Protein AF-A0AAN6E7S7-F1 (afdb_monomer)

Sequence (101 aa):
MSKRTVQQFTGHAFLKQRLVMALLSQQTVRIDGIRAQDENPGLRDYEVSLLRLLEQATNGTRIVISPTGTSVVLRPGMITGGRIDMDCPVSRSIGYYLEAL

Solvent-accessible surface area (backbone atoms only — not comparable to full-atom values): 5925 Å² total; per-residue (Å²): 135,82,81,86,66,72,45,77,46,70,42,59,74,64,48,68,60,54,53,45,50,22,45,76,67,64,37,36,35,34,36,34,53,16,41,68,84,46,98,75,47,20,64,50,74,55,53,53,48,46,51,52,48,55,42,65,38,22,50,77,40,46,78,48,67,43,98,66,35,26,31,41,36,41,38,48,35,47,82,68,56,78,90,82,89,78,84,78,58,88,89,49,63,72,63,70,56,59,77,67,110

Nearest PDB structures (foldseek):
  3pqv-assembly1_A  TM=9.849E-01  e=3.992E-12  Kluyveromyces lactis
  7mqa-assembly1_SH  TM=9.821E-01  e=2.247E-11  Homo sapiens
  5tzs-assembly1_h  TM=9.654E-01  e=5.105E-10  Saccharomyces cerevisiae S288C
  6rxt-assembly1_CH  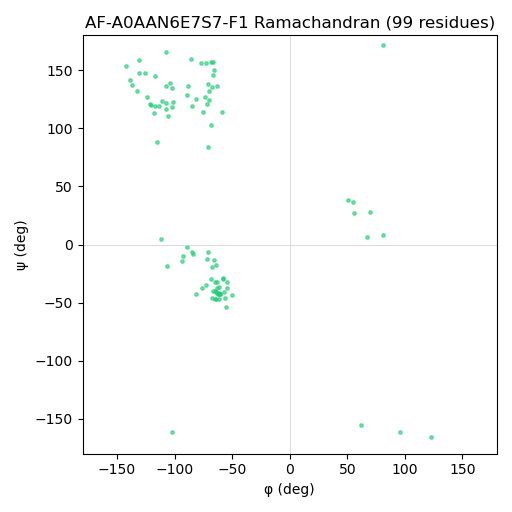TM=9.004E-01  e=6.378E-09  Thermochaetoides thermophila
  4o89-assembly2_B  TM=8.510E-01  e=9.758E-05  Pyrococcus horikoshii OT3

Structure (mmCIF, N/CA/C/O backbone):
data_AF-A0AAN6E7S7-F1
#
_entry.id   AF-A0AAN6E7S7-F1
#
loop_
_atom_site.group_PDB
_atom_site.id
_atom_site.type_symbol
_atom_site.label_atom_id
_atom_site.label_alt_id
_atom_site.label_comp_id
_atom_site.label_asym_id
_atom_site.label_entity_id
_atom_site.label_seq_id
_atom_site.pdbx_PDB_ins_code
_atom_site.Cartn_x
_atom_site.Cartn_y
_atom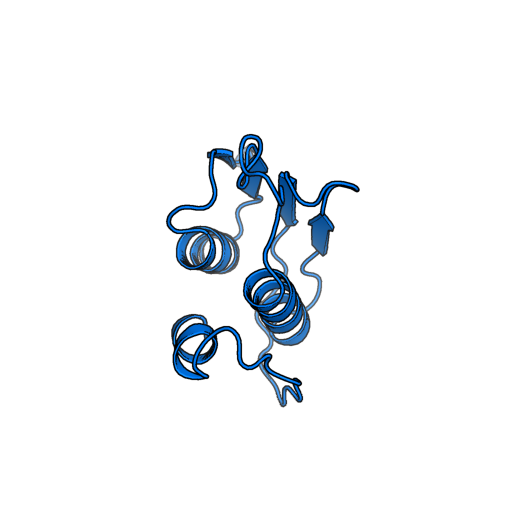_site.Cartn_z
_atom_site.occupancy
_atom_site.B_iso_or_equiv
_atom_site.auth_seq_id
_atom_site.auth_comp_id
_atom_site.auth_asym_id
_atom_site.auth_atom_id
_atom_site.pdbx_PDB_model_num
ATOM 1 N N . MET A 1 1 ? -6.964 10.757 25.117 1.00 43.78 1 MET A N 1
ATOM 2 C CA . MET A 1 1 ? -6.962 10.796 23.636 1.00 43.78 1 MET A CA 1
ATOM 3 C C . MET A 1 1 ? -5.535 10.574 23.148 1.00 43.78 1 MET A C 1
ATOM 5 O O . MET A 1 1 ? -4.704 11.451 23.336 1.00 43.78 1 MET A O 1
ATOM 9 N N . SER A 1 2 ? -5.218 9.386 22.624 1.00 51.53 2 SER A N 1
ATOM 10 C CA . SER A 1 2 ? -3.866 9.065 22.137 1.00 51.53 2 SER A CA 1
ATOM 11 C C . SER A 1 2 ? -3.572 9.855 20.855 1.00 51.53 2 SER A C 1
ATOM 13 O O . SER A 1 2 ? -4.364 9.797 19.912 1.00 51.53 2 SER A O 1
ATOM 15 N N . LYS A 1 3 ? -2.478 10.629 20.818 1.00 54.00 3 LYS A N 1
ATOM 16 C CA . LYS A 1 3 ? -2.020 11.324 19.602 1.00 54.00 3 LYS A CA 1
ATOM 17 C C . LYS A 1 3 ? -1.761 10.266 18.524 1.00 54.00 3 LYS A C 1
ATOM 19 O O . LYS A 1 3 ? -0.857 9.450 18.677 1.00 54.00 3 LYS A O 1
ATOM 24 N N . ARG A 1 4 ? -2.547 10.265 17.441 1.00 65.31 4 ARG A N 1
ATOM 25 C CA . ARG A 1 4 ? -2.305 9.402 16.272 1.00 65.31 4 ARG A CA 1
ATOM 26 C C . ARG A 1 4 ? -1.074 9.910 15.521 1.00 65.31 4 ARG A C 1
ATOM 28 O O . ARG A 1 4 ? -1.184 10.702 14.590 1.00 65.31 4 ARG A O 1
ATOM 35 N N . THR A 1 5 ? 0.100 9.491 15.973 1.00 84.06 5 THR A N 1
ATOM 36 C CA . THR A 1 5 ? 1.369 9.724 15.282 1.00 84.06 5 THR A CA 1
ATOM 37 C C . THR A 1 5 ? 1.402 8.881 14.010 1.00 84.06 5 THR A C 1
ATOM 39 O O . THR A 1 5 ? 1.079 7.695 14.044 1.00 84.06 5 THR A O 1
ATOM 42 N N . VAL A 1 6 ? 1.771 9.490 12.881 1.00 92.50 6 VAL A N 1
ATOM 43 C CA . VAL A 1 6 ? 1.999 8.759 11.627 1.00 92.50 6 VAL A CA 1
ATOM 44 C C . VAL A 1 6 ? 3.287 7.959 11.768 1.00 92.50 6 VAL A C 1
ATOM 46 O O . VAL A 1 6 ? 4.345 8.542 12.007 1.00 92.50 6 VAL A O 1
ATOM 49 N N . GLN A 1 7 ? 3.208 6.640 11.615 1.00 95.19 7 GLN A N 1
ATOM 50 C CA . GLN A 1 7 ? 4.378 5.775 11.694 1.00 95.19 7 GLN A CA 1
ATOM 51 C C . GLN A 1 7 ? 5.121 5.786 10.356 1.00 95.19 7 GLN A C 1
ATOM 53 O O . GLN A 1 7 ? 4.531 5.537 9.305 1.00 95.19 7 GLN A O 1
ATOM 58 N N . GLN A 1 8 ? 6.410 6.113 10.392 1.00 96.44 8 GLN A N 1
ATOM 59 C CA . GLN A 1 8 ? 7.241 6.237 9.199 1.00 96.44 8 GLN A CA 1
ATOM 60 C C . GLN A 1 8 ? 8.131 5.008 9.039 1.00 96.44 8 GLN A C 1
ATOM 62 O O . GLN A 1 8 ? 8.759 4.550 9.992 1.00 96.44 8 GLN A O 1
ATOM 67 N N . PHE A 1 9 ? 8.196 4.499 7.818 1.00 97.38 9 PHE A N 1
ATOM 68 C CA . PHE A 1 9 ? 9.061 3.409 7.406 1.00 97.38 9 PHE A CA 1
ATOM 69 C C . PHE A 1 9 ? 9.808 3.796 6.136 1.00 97.38 9 PHE A C 1
ATOM 71 O O . PHE A 1 9 ? 9.353 4.635 5.359 1.00 97.38 9 PHE A O 1
ATOM 78 N N . THR A 1 10 ? 10.920 3.111 5.890 1.00 97.19 10 THR A N 1
ATOM 79 C CA . THR A 1 10 ? 11.728 3.317 4.688 1.00 97.19 10 THR A CA 1
ATOM 80 C C . THR A 1 10 ? 11.935 1.998 3.954 1.00 97.19 10 THR A C 1
ATOM 82 O O . THR A 1 10 ? 12.010 0.923 4.567 1.00 97.19 10 THR A O 1
ATOM 85 N N . GLY A 1 11 ? 12.023 2.081 2.631 1.00 96.12 11 GLY A N 1
ATOM 86 C CA . GLY A 1 11 ? 12.316 0.967 1.744 1.00 96.12 11 GLY A CA 1
ATOM 87 C C . GLY A 1 11 ? 11.111 0.080 1.437 1.00 96.12 11 GLY A C 1
ATOM 88 O O . GLY A 1 11 ? 10.037 0.192 2.025 1.00 96.12 11 GLY A O 1
ATOM 89 N N . HIS A 1 12 ? 11.325 -0.837 0.498 1.00 95.31 12 HIS A N 1
ATOM 90 C CA . HIS A 1 12 ? 10.300 -1.744 -0.022 1.00 95.31 12 HIS A CA 1
ATOM 91 C C . HIS A 1 12 ? 10.251 -3.099 0.710 1.00 95.31 12 HIS A C 1
ATOM 93 O O . HIS A 1 12 ? 9.336 -3.895 0.498 1.00 95.31 12 HIS A O 1
ATOM 99 N N . ALA A 1 13 ? 11.230 -3.388 1.572 1.00 95.38 13 ALA A N 1
ATOM 100 C CA . ALA A 1 13 ? 11.257 -4.624 2.344 1.00 95.38 13 ALA A CA 1
ATOM 101 C C . ALA A 1 13 ? 10.057 -4.696 3.302 1.00 95.38 13 ALA A C 1
ATOM 103 O O . ALA A 1 13 ? 9.723 -3.717 3.974 1.00 95.38 13 ALA A O 1
ATOM 104 N N . PHE A 1 14 ? 9.427 -5.871 3.371 1.00 95.44 14 PHE A N 1
ATOM 105 C CA . PHE A 1 14 ? 8.253 -6.140 4.210 1.00 95.44 14 PHE A CA 1
ATOM 106 C C . PHE A 1 14 ? 7.060 -5.196 3.967 1.00 95.44 14 PHE A C 1
ATOM 108 O O . PHE A 1 14 ? 6.254 -4.967 4.869 1.00 95.44 14 PHE A O 1
ATOM 115 N N . LEU A 1 15 ? 6.934 -4.635 2.755 1.00 96.19 15 LEU A N 1
ATOM 116 C CA . LEU A 1 15 ? 5.863 -3.694 2.407 1.00 96.19 15 LEU A CA 1
ATOM 117 C C . LEU A 1 15 ? 4.473 -4.292 2.666 1.00 96.19 15 LEU A C 1
ATOM 119 O O . LEU A 1 15 ? 3.660 -3.663 3.335 1.00 96.19 15 LEU A O 1
ATOM 123 N N . LYS A 1 16 ? 4.240 -5.541 2.245 1.00 95.75 16 LYS A N 1
ATOM 124 C CA . LYS A 1 16 ? 2.993 -6.276 2.506 1.00 95.75 16 LYS A CA 1
ATOM 125 C C . LYS A 1 16 ? 2.663 -6.338 4.000 1.00 95.75 16 LYS A C 1
ATOM 127 O O . LYS A 1 16 ? 1.594 -5.902 4.412 1.00 95.75 16 LYS A O 1
ATOM 132 N N . GLN A 1 17 ? 3.599 -6.817 4.818 1.00 96.69 17 GLN A N 1
ATOM 133 C CA . GLN A 1 17 ? 3.407 -6.974 6.260 1.00 96.69 17 GLN A CA 1
ATOM 134 C C . GLN A 1 17 ? 3.138 -5.629 6.941 1.00 96.69 17 GLN A C 1
ATOM 136 O O . GLN A 1 17 ? 2.242 -5.535 7.774 1.00 96.69 17 GLN A O 1
ATOM 141 N N . ARG A 1 18 ? 3.868 -4.570 6.563 1.00 96.88 18 ARG A N 1
ATOM 142 C CA . ARG A 1 18 ? 3.665 -3.218 7.109 1.00 96.88 18 ARG A CA 1
ATOM 143 C C . ARG A 1 18 ? 2.258 -2.696 6.821 1.00 96.88 18 ARG A C 1
ATOM 145 O O . ARG A 1 18 ? 1.635 -2.135 7.716 1.00 96.88 18 ARG A O 1
ATOM 152 N N . LEU A 1 19 ? 1.750 -2.898 5.604 1.00 96.81 19 LEU A N 1
ATOM 153 C CA . LEU A 1 19 ? 0.404 -2.466 5.216 1.00 96.81 19 LEU A CA 1
ATOM 154 C C . LEU A 1 19 ? -0.682 -3.253 5.955 1.00 96.81 19 LEU A C 1
ATOM 156 O O . LEU A 1 19 ? -1.601 -2.650 6.504 1.00 96.81 19 LEU A O 1
ATOM 160 N N . VAL A 1 20 ? -0.549 -4.580 6.032 1.00 96.50 20 VAL A N 1
ATOM 161 C CA . VAL A 1 2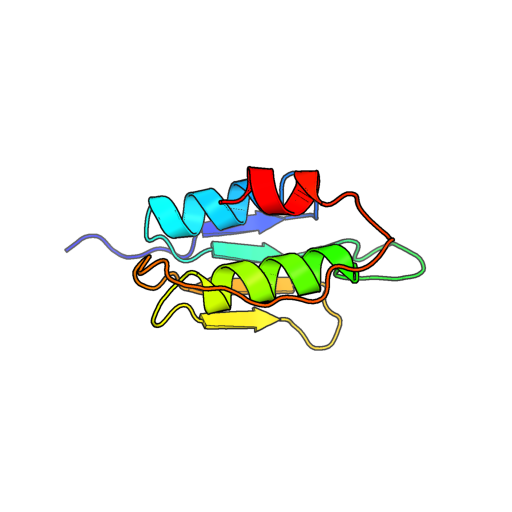0 ? -1.498 -5.432 6.767 1.00 96.50 20 VAL A CA 1
ATOM 162 C C . VAL A 1 20 ? -1.514 -5.060 8.251 1.00 96.50 20 VAL A C 1
ATOM 164 O O . VAL A 1 20 ? -2.576 -4.818 8.821 1.00 96.50 20 VAL A O 1
ATOM 167 N N . MET A 1 21 ? -0.344 -4.908 8.880 1.00 95.62 21 MET A N 1
ATOM 168 C CA . MET A 1 21 ? -0.272 -4.489 10.283 1.00 95.62 21 MET A CA 1
ATOM 169 C C . MET A 1 21 ? -0.833 -3.081 10.510 1.00 95.62 21 MET A C 1
ATOM 171 O O . MET A 1 21 ? -1.421 -2.833 11.560 1.00 95.62 21 MET A O 1
ATOM 175 N N . ALA A 1 22 ? -0.707 -2.163 9.548 1.00 95.88 22 ALA A N 1
ATOM 176 C CA . ALA A 1 22 ? -1.318 -0.836 9.631 1.00 95.88 22 ALA A CA 1
ATOM 177 C C . ALA A 1 22 ? -2.854 -0.908 9.665 1.00 95.88 22 ALA A C 1
ATOM 179 O O . ALA A 1 22 ? -3.484 -0.221 10.472 1.00 95.88 22 ALA A O 1
ATOM 180 N N . LEU A 1 23 ? -3.450 -1.779 8.842 1.00 95.56 23 LEU A N 1
ATOM 181 C CA . LEU A 1 23 ? -4.893 -2.041 8.844 1.00 95.56 23 LEU A CA 1
ATOM 182 C C . LEU A 1 23 ? -5.355 -2.673 10.162 1.00 95.56 23 LEU A C 1
ATOM 184 O O . LEU A 1 23 ? -6.319 -2.196 10.761 1.00 95.56 23 LEU A O 1
ATOM 188 N N . LEU A 1 24 ? -4.641 -3.691 10.650 1.00 95.19 24 LEU A N 1
ATOM 189 C CA . LEU A 1 24 ? -4.984 -4.387 11.896 1.00 95.19 24 LEU A CA 1
ATOM 190 C C . LEU A 1 24 ? -4.831 -3.491 13.133 1.00 95.19 24 LEU A C 1
ATOM 192 O O . LEU A 1 24 ? -5.667 -3.518 14.031 1.00 95.19 24 LEU A O 1
ATOM 196 N N . SER A 1 25 ? -3.776 -2.675 13.180 1.00 95.19 25 SER A N 1
ATOM 197 C CA . SER A 1 25 ? -3.496 -1.775 14.309 1.00 95.19 25 SER A CA 1
ATOM 198 C C . SER A 1 25 ? -4.238 -0.438 14.236 1.00 95.19 25 SER A C 1
ATOM 200 O O . SER A 1 25 ? -4.188 0.337 15.193 1.00 95.19 25 SER A O 1
ATOM 202 N N . GLN A 1 26 ? -4.918 -0.149 13.120 1.00 94.75 26 GLN A N 1
ATOM 203 C CA .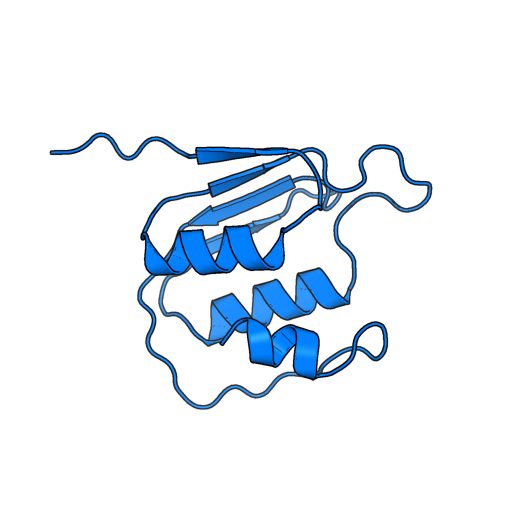 GLN A 1 26 ? -5.587 1.130 12.864 1.00 94.75 26 GLN A CA 1
ATOM 204 C C . GLN A 1 26 ? -4.645 2.343 13.002 1.00 94.75 26 GLN A C 1
ATOM 206 O O . GLN A 1 26 ? -5.038 3.423 13.460 1.00 94.75 26 GLN A O 1
ATOM 211 N N . GLN A 1 27 ? -3.385 2.178 12.585 1.00 95.38 27 GLN A N 1
ATOM 212 C CA . GLN A 1 27 ? -2.370 3.231 12.584 1.00 95.38 27 GLN A CA 1
ATOM 213 C C . GLN A 1 27 ? -2.070 3.714 11.165 1.00 95.38 27 GLN A C 1
ATOM 215 O O . GLN A 1 27 ? -1.931 2.932 10.230 1.00 95.38 27 GLN A O 1
ATOM 220 N N . THR A 1 28 ? -1.964 5.034 10.994 1.00 96.69 28 THR A N 1
ATOM 221 C CA . THR A 1 28 ? -1.551 5.609 9.707 1.00 96.69 28 THR A CA 1
ATOM 222 C C . THR A 1 28 ? -0.064 5.378 9.505 1.00 96.69 28 THR A C 1
ATOM 224 O O . THR A 1 28 ? 0.736 5.777 10.354 1.00 96.69 28 THR A O 1
ATOM 227 N N . VAL A 1 29 ? 0.298 4.799 8.363 1.00 97.44 29 VAL A N 1
ATOM 228 C CA . VAL A 1 29 ? 1.691 4.523 8.004 1.00 97.44 29 VAL A CA 1
ATOM 229 C C . VAL A 1 29 ? 2.102 5.301 6.764 1.00 97.44 29 VAL A C 1
ATOM 231 O O . VAL A 1 29 ? 1.310 5.510 5.844 1.00 97.44 29 VAL A O 1
ATOM 234 N N . ARG A 1 30 ? 3.362 5.722 6.737 1.00 97.62 30 ARG A N 1
ATOM 235 C CA . ARG A 1 30 ? 4.032 6.308 5.580 1.00 97.62 30 ARG A CA 1
ATOM 236 C C . ARG A 1 30 ? 5.282 5.493 5.286 1.00 97.62 30 ARG A C 1
ATOM 238 O O . ARG A 1 30 ? 6.088 5.281 6.183 1.00 97.62 30 ARG A O 1
ATOM 245 N N . ILE A 1 31 ? 5.430 5.036 4.052 1.00 98.06 31 ILE A N 1
ATOM 246 C CA . ILE A 1 31 ? 6.581 4.265 3.589 1.00 98.06 31 ILE A CA 1
ATOM 247 C C . ILE A 1 31 ? 7.260 5.078 2.495 1.00 98.06 31 ILE A C 1
ATOM 249 O O . ILE A 1 31 ? 6.667 5.274 1.441 1.00 98.06 31 ILE A O 1
ATOM 253 N N . ASP A 1 32 ? 8.476 5.555 2.743 1.00 98.00 32 ASP A N 1
ATOM 254 C CA . ASP A 1 32 ? 9.272 6.329 1.786 1.00 98.00 32 ASP A CA 1
ATOM 255 C C . ASP A 1 32 ? 10.448 5.502 1.233 1.00 98.00 32 ASP A C 1
ATOM 257 O O . ASP A 1 32 ? 10.816 4.457 1.768 1.00 98.00 32 ASP A O 1
ATOM 261 N N . GLY A 1 33 ? 11.076 5.965 0.152 1.00 96.81 33 GLY A N 1
ATOM 262 C CA . GLY A 1 33 ? 12.292 5.342 -0.384 1.00 96.81 33 GLY A CA 1
ATOM 263 C C . GLY A 1 33 ? 12.068 3.966 -1.022 1.00 96.81 33 GLY A C 1
ATOM 264 O O . GLY A 1 33 ? 12.971 3.128 -1.026 1.00 96.81 33 GLY A O 1
ATOM 265 N N . ILE A 1 34 ? 10.874 3.704 -1.556 1.00 97.94 34 ILE A N 1
ATOM 266 C CA . ILE A 1 34 ? 10.562 2.460 -2.270 1.00 97.94 34 ILE A CA 1
ATOM 267 C C . ILE A 1 34 ? 11.358 2.446 -3.581 1.00 97.94 34 ILE A C 1
ATOM 269 O O . ILE A 1 34 ? 11.018 3.152 -4.525 1.00 97.94 34 ILE A O 1
ATOM 273 N N . ARG A 1 35 ? 12.449 1.666 -3.611 1.00 97.19 35 ARG A N 1
ATOM 274 C CA . ARG A 1 35 ? 13.341 1.484 -4.778 1.00 97.19 35 ARG A CA 1
ATOM 275 C C . ARG A 1 35 ? 13.807 2.805 -5.400 1.00 97.19 35 ARG A C 1
ATOM 277 O O . ARG A 1 35 ? 13.899 2.927 -6.610 1.00 97.19 35 ARG A O 1
ATOM 284 N N . ALA A 1 36 ? 14.096 3.809 -4.574 1.00 95.38 36 ALA A N 1
ATOM 285 C CA . ALA A 1 36 ? 14.424 5.151 -5.064 1.00 95.38 36 ALA A CA 1
ATOM 286 C C . ALA A 1 36 ? 15.724 5.226 -5.893 1.00 95.38 36 ALA A C 1
ATOM 288 O O . ALA A 1 36 ? 15.916 6.209 -6.595 1.00 95.38 36 ALA A O 1
ATOM 289 N N . GLN A 1 37 ? 16.595 4.216 -5.792 1.00 94.88 37 GLN A N 1
ATOM 290 C CA . GLN A 1 37 ? 17.886 4.140 -6.489 1.00 94.88 37 GLN A CA 1
ATOM 291 C C . GLN A 1 37 ? 17.928 3.038 -7.568 1.00 94.88 37 GLN A C 1
ATOM 293 O O . GLN A 1 37 ? 18.989 2.790 -8.132 1.00 94.88 37 GLN A O 1
ATOM 298 N N . ASP A 1 38 ? 16.809 2.350 -7.832 1.00 94.62 38 ASP A N 1
ATOM 299 C CA . ASP A 1 38 ? 16.733 1.361 -8.917 1.00 94.62 38 ASP A CA 1
ATOM 300 C C . ASP A 1 38 ? 16.596 2.068 -10.273 1.00 94.62 38 ASP A C 1
ATOM 302 O O . ASP A 1 38 ? 16.037 3.160 -10.357 1.00 94.62 38 ASP A O 1
ATOM 306 N N . GLU A 1 39 ? 16.995 1.386 -11.351 1.00 94.56 39 GLU A N 1
ATOM 307 C CA . GLU A 1 39 ? 16.763 1.831 -12.737 1.00 94.56 39 GLU A CA 1
ATOM 308 C C . GLU A 1 39 ? 15.276 2.109 -13.019 1.00 94.56 39 GLU A C 1
ATOM 310 O O . GLU A 1 39 ? 14.924 3.074 -13.691 1.00 94.56 39 GLU A O 1
ATOM 315 N N . ASN A 1 40 ? 14.397 1.286 -12.441 1.00 93.00 40 ASN A N 1
ATOM 316 C CA . ASN A 1 40 ? 12.948 1.444 -12.495 1.00 93.00 40 ASN A CA 1
ATOM 317 C C . ASN A 1 40 ? 12.417 1.723 -11.079 1.00 93.00 40 ASN A C 1
ATOM 319 O O . ASN A 1 40 ? 12.093 0.752 -10.374 1.00 93.00 40 ASN A O 1
ATOM 323 N N . PRO A 1 41 ? 12.365 2.997 -10.641 1.00 95.94 41 PRO A N 1
ATOM 324 C CA . PRO A 1 41 ? 12.044 3.355 -9.265 1.00 95.94 41 PRO A CA 1
ATOM 325 C C . PRO A 1 41 ? 10.565 3.162 -8.918 1.00 95.94 41 PRO A C 1
ATOM 327 O O . PRO A 1 41 ? 9.688 3.211 -9.778 1.00 95.94 41 PRO A O 1
ATOM 330 N N . GLY A 1 42 ? 10.292 2.990 -7.621 1.00 96.88 42 GLY A N 1
ATOM 331 C CA . GLY A 1 42 ? 8.941 2.953 -7.066 1.00 96.88 42 GLY A CA 1
ATOM 332 C C . GLY A 1 42 ? 8.335 1.559 -6.874 1.00 96.88 42 GLY A C 1
ATOM 333 O O . GLY A 1 42 ? 9.026 0.536 -6.752 1.00 96.88 42 GLY A O 1
ATOM 334 N N . LEU A 1 43 ? 7.008 1.549 -6.755 1.00 97.06 43 LEU A N 1
ATOM 335 C CA . LEU A 1 43 ? 6.199 0.342 -6.609 1.00 97.06 43 LEU A CA 1
ATOM 336 C C . LEU A 1 43 ? 6.242 -0.514 -7.875 1.00 97.06 43 LEU A C 1
ATOM 338 O O . LEU A 1 43 ? 6.256 -0.006 -8.995 1.00 97.06 43 LEU A O 1
ATOM 342 N N . ARG A 1 44 ? 6.193 -1.832 -7.688 1.00 96.25 44 ARG A N 1
ATOM 343 C CA . ARG A 1 44 ? 5.951 -2.781 -8.780 1.00 96.25 44 ARG A CA 1
ATOM 344 C C . ARG A 1 44 ? 4.447 -2.963 -9.010 1.00 96.25 44 ARG A C 1
ATOM 346 O O . ARG A 1 44 ? 3.634 -2.720 -8.120 1.00 96.25 44 ARG A O 1
ATOM 353 N N . ASP A 1 45 ? 4.087 -3.441 -10.190 1.00 95.38 45 ASP A N 1
ATOM 354 C CA . ASP A 1 45 ? 2.718 -3.777 -10.604 1.00 95.38 45 ASP A CA 1
ATOM 355 C C . ASP A 1 45 ? 1.971 -4.677 -9.598 1.00 95.38 45 ASP A C 1
ATOM 357 O O . ASP A 1 45 ? 0.820 -4.398 -9.248 1.00 95.38 45 ASP A O 1
ATOM 361 N N . TYR A 1 46 ? 2.634 -5.703 -9.055 1.00 96.06 46 TYR A N 1
ATOM 362 C CA . TYR A 1 46 ? 2.048 -6.581 -8.037 1.00 96.06 46 TYR A CA 1
ATOM 363 C C . TYR A 1 46 ? 1.815 -5.875 -6.691 1.00 96.06 46 TYR A C 1
ATOM 365 O O . TYR A 1 46 ? 0.885 -6.213 -5.962 1.00 96.06 46 TYR A O 1
ATOM 373 N N . GLU A 1 47 ? 2.621 -4.867 -6.346 1.00 96.62 47 GLU A N 1
ATOM 374 C CA . GLU A 1 47 ? 2.444 -4.083 -5.114 1.00 96.62 47 GLU A CA 1
ATO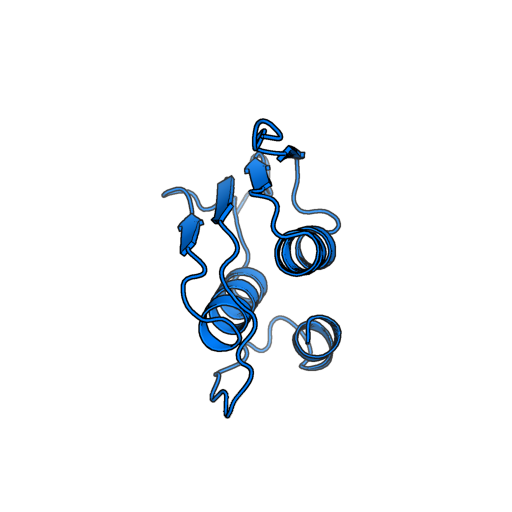M 375 C C . GLU A 1 47 ? 1.288 -3.098 -5.273 1.00 96.62 47 GLU A C 1
ATOM 377 O O . GLU A 1 47 ? 0.498 -2.920 -4.351 1.00 96.62 47 GLU A O 1
ATOM 382 N N . VAL A 1 48 ? 1.137 -2.506 -6.460 1.00 95.81 48 VAL A N 1
ATOM 383 C CA . VAL A 1 48 ? -0.029 -1.679 -6.797 1.00 95.81 48 VAL A CA 1
ATOM 384 C C . VAL A 1 48 ? -1.310 -2.513 -6.755 1.00 95.81 48 VAL A C 1
ATOM 386 O O . VAL A 1 48 ? -2.312 -2.068 -6.197 1.00 95.81 48 VAL A O 1
ATOM 389 N N . SER A 1 49 ? -1.272 -3.736 -7.287 1.00 95.75 49 SER A N 1
ATOM 390 C CA . SER A 1 49 ? -2.410 -4.664 -7.246 1.00 95.75 49 SER A CA 1
ATOM 391 C C . SER A 1 49 ? -2.755 -5.061 -5.807 1.00 95.75 49 SER A C 1
ATOM 393 O O . SER A 1 49 ? -3.919 -5.020 -5.419 1.00 95.75 49 SER A O 1
ATOM 395 N N . LEU A 1 50 ? -1.747 -5.308 -4.962 1.00 96.06 50 LEU A N 1
ATOM 396 C CA . LEU A 1 50 ? -1.946 -5.534 -3.528 1.00 96.06 50 LEU A CA 1
ATOM 397 C C . LEU A 1 50 ? -2.592 -4.325 -2.831 1.00 96.06 50 LEU A C 1
ATOM 399 O O . LEU A 1 50 ? -3.494 -4.501 -2.020 1.00 96.06 50 LEU A O 1
ATOM 403 N N . LEU A 1 51 ? -2.171 -3.095 -3.132 1.00 95.94 51 LEU A N 1
ATOM 404 C CA . LEU A 1 51 ? -2.790 -1.899 -2.546 1.00 95.94 51 LEU A CA 1
ATOM 405 C C . LEU A 1 51 ? -4.271 -1.784 -2.930 1.00 95.94 51 LEU A C 1
ATOM 407 O O . LEU A 1 51 ? -5.099 -1.503 -2.067 1.00 95.94 51 LEU A O 1
ATOM 411 N N . ARG A 1 52 ? -4.615 -2.071 -4.192 1.00 94.19 52 ARG A N 1
ATOM 412 C CA . ARG A 1 52 ? -6.013 -2.131 -4.650 1.00 94.19 52 ARG A CA 1
ATOM 413 C C . ARG A 1 52 ? -6.808 -3.211 -3.919 1.00 94.19 52 ARG A C 1
ATOM 415 O O . ARG A 1 52 ? -7.978 -3.001 -3.620 1.00 94.19 52 ARG A O 1
ATOM 422 N N . LEU A 1 53 ? -6.180 -4.346 -3.606 1.00 94.50 53 LEU A N 1
ATOM 423 C CA . LEU A 1 53 ? -6.828 -5.447 -2.891 1.00 94.50 53 LEU A CA 1
ATOM 424 C C . LEU A 1 53 ? -7.218 -5.008 -1.490 1.00 94.50 53 LEU A C 1
ATOM 426 O O . LEU A 1 53 ? -8.352 -5.205 -1.066 1.00 94.50 53 LEU A O 1
ATOM 430 N N . LEU A 1 54 ? -6.281 -4.364 -0.798 1.00 94.75 54 LEU A N 1
ATOM 431 C CA . LEU A 1 54 ? -6.514 -3.827 0.533 1.00 94.75 54 LEU A CA 1
ATOM 432 C C . LEU A 1 54 ? -7.587 -2.733 0.522 1.00 94.75 54 LEU A C 1
ATOM 434 O O . LEU A 1 54 ? -8.403 -2.678 1.438 1.00 94.75 54 LEU A O 1
ATOM 438 N N . GLU A 1 55 ? -7.624 -1.888 -0.508 1.00 93.12 55 GLU A N 1
ATOM 439 C CA . GLU A 1 55 ? -8.675 -0.879 -0.671 1.00 93.12 55 GLU A CA 1
ATOM 440 C C . GLU A 1 55 ? -10.056 -1.511 -0.894 1.00 93.12 55 GLU A C 1
ATOM 442 O O . GLU A 1 55 ? -11.016 -1.057 -0.291 1.00 93.12 55 GLU A O 1
ATOM 447 N N . GLN A 1 56 ? -10.171 -2.588 -1.676 1.00 92.50 56 GLN A N 1
ATOM 448 C CA . GLN A 1 56 ? -11.449 -3.291 -1.864 1.00 92.50 56 GLN A CA 1
ATOM 449 C C . GLN A 1 56 ? -11.885 -4.097 -0.631 1.00 92.50 56 GLN A C 1
ATOM 451 O O . GLN A 1 56 ? -13.074 -4.190 -0.338 1.00 92.50 56 GLN A O 1
ATOM 456 N N . ALA A 1 57 ? -10.936 -4.674 0.111 1.00 93.19 57 ALA A N 1
ATOM 457 C CA . ALA A 1 57 ? -11.215 -5.460 1.315 1.00 93.19 57 ALA A CA 1
ATOM 458 C C . ALA A 1 57 ? -11.661 -4.605 2.517 1.00 93.19 57 ALA A C 1
ATOM 460 O O . ALA A 1 57 ? -12.114 -5.134 3.541 1.00 93.19 57 ALA A O 1
ATOM 461 N N . THR A 1 58 ? -11.506 -3.283 2.424 1.00 95.19 58 THR A N 1
ATOM 462 C CA . THR A 1 58 ? -11.733 -2.357 3.531 1.00 95.19 58 THR A CA 1
ATOM 463 C C . THR A 1 58 ? -12.623 -1.194 3.118 1.00 95.19 58 THR A C 1
ATOM 465 O O . THR A 1 58 ? -12.592 -0.716 1.995 1.00 95.19 58 THR A O 1
ATOM 468 N N . ASN A 1 59 ? -13.414 -0.687 4.053 1.00 95.06 59 ASN A N 1
ATOM 469 C CA . ASN A 1 59 ? -14.247 0.481 3.834 1.00 95.06 59 ASN A CA 1
ATOM 470 C C . ASN A 1 59 ? -13.597 1.722 4.454 1.00 95.06 59 ASN A C 1
ATOM 472 O O . ASN A 1 59 ? -13.314 1.767 5.656 1.00 95.06 59 ASN A O 1
ATOM 476 N N . GLY A 1 60 ? -13.368 2.744 3.629 1.00 93.69 60 GLY A N 1
ATOM 477 C CA . GLY A 1 60 ? -12.808 4.027 4.055 1.00 93.69 60 GLY A CA 1
ATOM 478 C C . GLY A 1 60 ? -11.285 4.054 4.221 1.00 93.69 60 GLY A C 1
ATOM 479 O O . GLY A 1 60 ? -10.756 5.054 4.713 1.00 93.69 60 GLY A O 1
ATOM 480 N N . THR A 1 61 ? -10.566 3.000 3.816 1.00 96.12 61 THR A N 1
ATOM 481 C CA . THR A 1 61 ? -9.101 3.061 3.715 1.00 96.12 61 THR A CA 1
ATOM 482 C C . THR 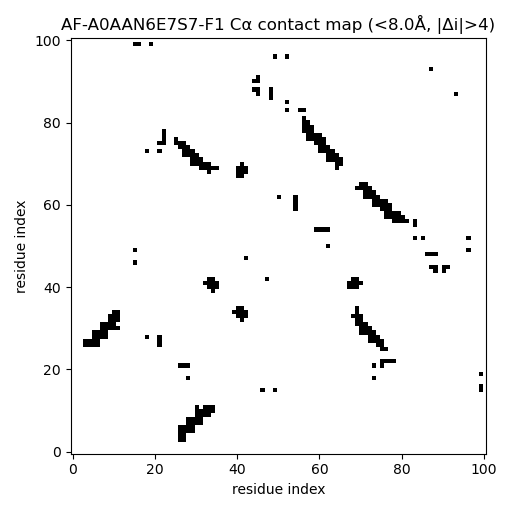A 1 61 ? -8.718 4.022 2.602 1.00 96.12 61 THR A C 1
ATOM 484 O O . THR A 1 61 ? -9.286 3.989 1.517 1.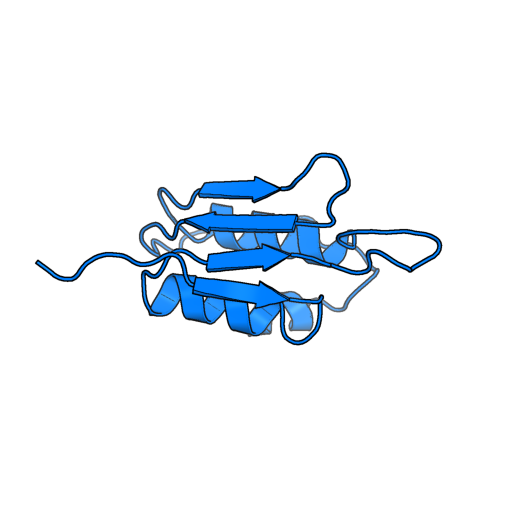00 96.12 61 THR A O 1
ATOM 487 N N . ARG A 1 62 ? -7.734 4.884 2.863 1.00 96.75 62 ARG A N 1
ATOM 488 C CA . ARG A 1 62 ? -7.200 5.810 1.864 1.00 96.75 62 ARG A CA 1
ATOM 489 C C . ARG A 1 62 ? -5.722 5.551 1.656 1.00 96.75 62 ARG A C 1
ATOM 491 O O . ARG A 1 62 ? -4.926 5.715 2.583 1.00 96.75 62 ARG A O 1
ATOM 498 N N . ILE A 1 63 ? -5.362 5.213 0.425 1.00 97.38 63 ILE A N 1
ATOM 499 C CA . ILE A 1 63 ? -3.983 4.977 0.007 1.00 97.38 63 ILE A CA 1
ATOM 500 C C . ILE A 1 63 ? -3.579 6.116 -0.928 1.00 97.38 63 ILE A C 1
ATOM 502 O O . ILE A 1 63 ? -4.250 6.394 -1.916 1.00 97.38 63 ILE A O 1
ATOM 506 N N . VAL A 1 64 ? -2.499 6.816 -0.593 1.00 96.94 64 VAL A N 1
ATOM 507 C CA . VAL A 1 64 ? -1.946 7.898 -1.414 1.00 96.94 64 VAL A CA 1
ATOM 508 C C . VAL A 1 64 ? -0.550 7.496 -1.846 1.00 96.94 64 VAL A C 1
ATOM 510 O O . VAL A 1 64 ? 0.321 7.284 -1.005 1.00 96.94 64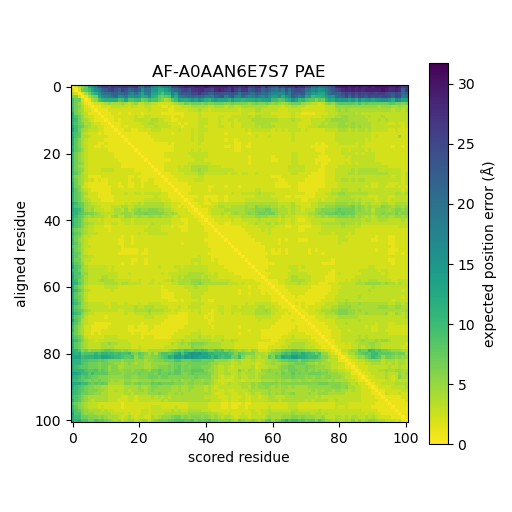 VAL A O 1
ATOM 513 N N . ILE A 1 65 ? -0.349 7.403 -3.154 1.00 97.38 65 ILE A N 1
ATOM 514 C CA . ILE A 1 65 ? 0.927 7.051 -3.774 1.00 97.38 65 ILE A CA 1
ATOM 515 C C . ILE A 1 65 ? 1.544 8.336 -4.335 1.00 97.38 65 ILE A C 1
ATOM 517 O O . ILE A 1 65 ? 0.830 9.180 -4.882 1.00 97.38 65 ILE A O 1
ATOM 521 N N . SER A 1 66 ? 2.857 8.517 -4.184 1.00 96.50 66 SER A N 1
ATOM 522 C CA . SER A 1 66 ? 3.552 9.638 -4.821 1.00 96.50 66 SER A CA 1
ATOM 523 C C . SER A 1 66 ? 3.550 9.501 -6.352 1.00 96.50 66 SER A C 1
ATOM 525 O O . SER A 1 66 ? 3.471 8.383 -6.861 1.00 96.50 66 SER A O 1
ATOM 527 N N . PRO A 1 67 ? 3.706 10.600 -7.116 1.00 95.06 67 PRO A N 1
ATOM 528 C CA . PRO A 1 67 ? 3.749 10.540 -8.583 1.00 95.06 67 PRO A CA 1
ATOM 529 C C . PRO A 1 67 ? 4.805 9.574 -9.137 1.00 95.06 67 PRO A C 1
ATOM 531 O O . PRO A 1 67 ? 4.600 8.946 -10.167 1.00 95.06 67 PRO A O 1
ATOM 534 N N . THR A 1 68 ? 5.925 9.429 -8.429 1.00 94.12 68 THR A N 1
ATOM 535 C CA . THR A 1 68 ? 7.032 8.529 -8.775 1.00 94.12 68 THR A CA 1
ATOM 536 C C . THR A 1 68 ? 6.882 7.120 -8.196 1.00 94.12 68 THR A C 1
ATOM 538 O O . THR A 1 68 ? 7.769 6.293 -8.372 1.00 94.12 68 THR A O 1
ATOM 541 N N . GLY A 1 69 ? 5.830 6.840 -7.420 1.00 95.81 69 GLY A N 1
ATOM 542 C CA . GLY A 1 69 ? 5.631 5.549 -6.756 1.00 95.81 69 GLY A CA 1
ATOM 543 C C . GLY A 1 69 ? 6.647 5.219 -5.656 1.00 95.81 69 GLY A C 1
ATOM 544 O O . GLY A 1 69 ? 6.641 4.108 -5.137 1.00 95.81 69 GLY A O 1
ATOM 545 N N . THR A 1 70 ? 7.533 6.148 -5.289 1.00 97.62 70 THR A N 1
ATOM 546 C CA . THR A 1 70 ? 8.594 5.927 -4.289 1.00 97.62 70 THR A CA 1
ATOM 547 C C . THR A 1 70 ? 8.138 6.152 -2.846 1.00 97.62 70 THR A C 1
ATOM 549 O O . THR A 1 70 ? 8.902 5.884 -1.915 1.00 97.62 70 THR A O 1
ATOM 552 N N . SER A 1 71 ? 6.911 6.641 -2.648 1.00 97.44 71 SER A N 1
ATOM 553 C CA . SER A 1 71 ? 6.298 6.850 -1.338 1.00 97.44 71 SER A CA 1
ATOM 554 C C . SER A 1 71 ? 4.828 6.438 -1.339 1.00 97.44 71 SER A C 1
ATOM 556 O O . SER A 1 71 ? 4.106 6.688 -2.308 1.00 97.44 71 SER A O 1
ATOM 558 N N . VAL A 1 72 ? 4.385 5.825 -0.241 1.00 98.00 72 VAL A N 1
ATOM 559 C CA . VAL A 1 72 ? 2.994 5.425 -0.003 1.00 98.00 72 VAL A CA 1
ATOM 560 C C . VAL A 1 72 ? 2.570 5.857 1.390 1.00 98.00 72 VAL A C 1
ATOM 562 O O . VAL A 1 72 ? 3.253 5.579 2.374 1.00 98.00 72 VAL A O 1
ATOM 565 N N . VAL A 1 73 ? 1.405 6.488 1.490 1.00 97.88 73 VAL A N 1
ATOM 566 C CA . VAL A 1 73 ? 0.731 6.764 2.760 1.00 97.88 73 VAL A CA 1
ATOM 567 C C . VAL A 1 73 ? -0.557 5.960 2.805 1.00 97.88 73 VAL A C 1
ATOM 569 O O . VAL A 1 73 ? -1.439 6.173 1.976 1.00 97.88 73 VAL A O 1
ATOM 572 N N . LEU A 1 74 ? -0.683 5.072 3.789 1.00 97.69 74 LEU A N 1
ATOM 573 C CA . LEU A 1 74 ? -1.906 4.317 4.048 1.00 97.69 74 LEU A CA 1
ATOM 574 C C . LEU A 1 74 ? -2.568 4.852 5.315 1.00 97.69 74 LEU A C 1
ATOM 576 O O . LEU A 1 74 ? -1.978 4.861 6.399 1.00 97.69 74 LEU A O 1
ATOM 580 N N . ARG A 1 75 ? -3.817 5.291 5.168 1.00 97.12 75 ARG A N 1
ATOM 581 C CA . ARG A 1 75 ? -4.717 5.634 6.270 1.00 97.12 75 ARG A CA 1
ATOM 582 C C . ARG A 1 75 ? -5.749 4.514 6.384 1.00 97.12 75 ARG A C 1
ATOM 584 O O . ARG A 1 75 ? -6.555 4.384 5.464 1.00 97.12 75 ARG A O 1
ATOM 591 N N . PRO A 1 76 ? -5.710 3.704 7.450 1.00 96.75 76 PRO A N 1
ATOM 592 C CA . PRO A 1 76 ? -6.570 2.536 7.557 1.00 96.75 76 PRO A CA 1
ATOM 593 C C . PRO A 1 76 ? -8.029 2.942 7.782 1.00 96.75 76 PRO A C 1
ATOM 595 O O . PRO A 1 76 ? -8.313 3.863 8.552 1.00 96.75 76 PRO A O 1
ATOM 598 N N . GLY A 1 77 ? -8.930 2.251 7.087 1.00 95.06 77 GLY A N 1
ATOM 599 C CA . GLY A 1 77 ? -10.366 2.227 7.340 1.00 95.06 77 GLY A CA 1
ATOM 600 C C . GLY A 1 77 ? -10.778 0.948 8.067 1.00 95.06 77 GLY A C 1
ATOM 601 O O . GLY A 1 77 ? -9.950 0.262 8.665 1.00 95.06 77 GLY A O 1
ATOM 602 N N . MET A 1 78 ? -12.063 0.609 8.017 1.00 95.25 78 MET A N 1
ATOM 603 C CA . MET A 1 78 ? -12.601 -0.587 8.670 1.00 95.25 78 MET A CA 1
ATOM 604 C C . MET A 1 78 ? -12.523 -1.795 7.734 1.00 95.25 78 MET A C 1
ATOM 606 O O . MET A 1 78 ? -12.875 -1.689 6.565 1.00 95.25 78 MET A O 1
ATOM 610 N N . ILE A 1 79 ? -12.100 -2.955 8.234 1.00 94.56 79 ILE A N 1
ATOM 611 C CA . ILE A 1 79 ? -12.122 -4.194 7.446 1.00 94.56 79 ILE A CA 1
ATOM 612 C C . ILE A 1 79 ? -13.569 -4.679 7.374 1.00 94.56 79 ILE A C 1
ATOM 614 O O . ILE A 1 79 ? -14.157 -5.025 8.396 1.00 94.56 79 ILE A O 1
ATOM 618 N N . THR A 1 80 ? -14.147 -4.665 6.176 1.00 90.75 80 THR A N 1
ATOM 619 C CA . THR A 1 80 ? -15.542 -5.069 5.939 1.00 90.75 80 THR A CA 1
ATOM 620 C C . THR A 1 80 ? -15.652 -6.424 5.251 1.00 90.75 80 THR A C 1
ATOM 622 O O . THR A 1 80 ? -16.710 -7.045 5.315 1.00 90.75 80 THR A O 1
ATOM 625 N N . GLY A 1 81 ? -14.570 -6.900 4.620 1.00 84.38 81 GLY A N 1
ATOM 626 C CA . GLY A 1 81 ? -14.597 -8.111 3.803 1.00 84.38 81 GLY A CA 1
ATOM 627 C C . GLY A 1 81 ? -15.540 -7.965 2.604 1.00 84.38 81 GLY A C 1
ATOM 628 O O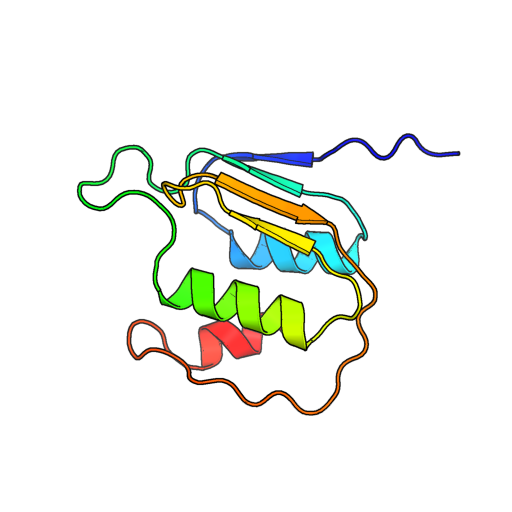 . GLY A 1 81 ? -15.822 -6.854 2.158 1.00 84.38 81 GLY A O 1
ATOM 629 N N . GLY A 1 82 ? -16.036 -9.093 2.093 1.00 86.75 82 GLY A N 1
ATOM 630 C CA . GLY A 1 82 ? -16.971 -9.142 0.967 1.00 86.75 82 GLY A CA 1
ATOM 631 C C . GLY A 1 82 ? -16.454 -9.981 -0.198 1.00 86.75 82 GLY A C 1
ATOM 632 O O . GLY A 1 82 ? -15.521 -10.769 -0.049 1.00 86.75 82 GLY A O 1
ATOM 633 N N . ARG A 1 83 ? -17.094 -9.829 -1.362 1.00 88.81 83 ARG A N 1
ATOM 634 C CA . ARG A 1 83 ? -16.605 -10.402 -2.622 1.00 88.81 83 ARG A CA 1
ATOM 635 C C . ARG A 1 83 ? -15.678 -9.396 -3.287 1.00 88.81 83 ARG A C 1
ATOM 637 O O . ARG A 1 83 ? -16.052 -8.237 -3.440 1.00 88.81 83 ARG A O 1
ATOM 644 N N . ILE A 1 84 ? -14.490 -9.857 -3.647 1.00 90.00 84 ILE A N 1
ATOM 645 C CA . ILE A 1 84 ? -13.441 -9.054 -4.262 1.00 90.00 84 ILE A CA 1
ATOM 646 C C . ILE A 1 84 ? -13.122 -9.711 -5.597 1.00 90.00 84 ILE A C 1
ATOM 648 O O . ILE A 1 84 ? -12.707 -10.869 -5.626 1.00 90.00 84 ILE A O 1
ATOM 652 N N . ASP A 1 85 ? -13.295 -8.954 -6.674 1.00 89.62 85 ASP A N 1
ATOM 653 C CA . ASP A 1 85 ? -12.903 -9.357 -8.017 1.00 89.62 85 ASP A CA 1
ATOM 654 C C . ASP A 1 85 ? -11.674 -8.537 -8.419 1.00 89.62 85 ASP A C 1
ATOM 656 O O . ASP A 1 85 ? -11.712 -7.305 -8.498 1.00 89.62 85 ASP A O 1
ATOM 660 N N . MET A 1 86 ? -10.555 -9.225 -8.639 1.00 85.56 86 MET A N 1
ATOM 661 C CA . MET A 1 86 ? -9.276 -8.598 -8.948 1.00 85.56 86 MET A CA 1
ATOM 662 C C . MET A 1 86 ? -8.548 -9.336 -10.060 1.00 85.56 86 MET A C 1
ATOM 664 O O . MET A 1 86 ? -8.440 -10.560 -10.043 1.00 85.56 86 MET A O 1
ATOM 668 N N . ASP A 1 87 ? -7.982 -8.555 -10.976 1.00 86.31 87 ASP A N 1
ATOM 669 C CA . ASP A 1 87 ? -6.991 -9.038 -11.925 1.00 86.31 87 ASP A CA 1
ATOM 670 C C . ASP A 1 87 ? -5.595 -9.006 -11.282 1.00 86.31 87 ASP A C 1
ATOM 672 O O . ASP A 1 87 ? -5.117 -7.952 -10.847 1.00 86.31 87 ASP A O 1
ATOM 676 N N . CYS A 1 88 ? -4.969 -10.177 -11.172 1.00 89.62 88 CYS A N 1
ATOM 677 C CA . CYS A 1 88 ? -3.676 -10.358 -10.522 1.00 89.62 88 CYS A CA 1
ATOM 678 C C . CYS A 1 88 ? -2.578 -10.481 -11.590 1.00 89.62 88 CYS A C 1
ATOM 680 O O . CYS A 1 88 ? -2.589 -11.450 -12.353 1.00 89.62 88 CYS A O 1
ATOM 682 N N . PRO A 1 89 ? -1.584 -9.574 -11.633 1.00 92.81 89 PRO A N 1
ATOM 683 C CA . PRO A 1 89 ? -0.504 -9.663 -12.608 1.00 92.81 89 PRO A CA 1
ATOM 684 C C . PRO A 1 89 ? 0.371 -10.904 -12.392 1.00 92.81 89 PRO A C 1
ATOM 686 O O . PRO A 1 89 ? 0.601 -11.345 -11.265 1.00 92.81 89 PRO A O 1
ATOM 689 N N . VAL A 1 90 ? 0.942 -11.411 -13.488 1.00 93.00 90 VAL A N 1
ATOM 690 C CA . VAL A 1 90 ? 1.811 -12.607 -13.519 1.00 93.00 90 VAL A CA 1
ATOM 691 C C . VAL A 1 90 ? 3.190 -12.406 -12.879 1.00 93.00 90 VAL A C 1
ATOM 693 O O . VAL A 1 90 ? 3.956 -13.356 -12.734 1.00 93.00 90 VAL A O 1
ATOM 696 N N . SER A 1 91 ? 3.525 -11.179 -12.477 1.00 94.94 91 SER A N 1
ATOM 697 C CA . SER A 1 91 ? 4.795 -10.827 -11.832 1.00 94.94 91 SER A CA 1
ATOM 698 C C . SER A 1 91 ? 4.963 -11.439 -10.435 1.00 94.94 91 SER A C 1
ATOM 700 O O . SER A 1 91 ? 6.092 -11.566 -9.949 1.00 94.94 91 SER A O 1
ATOM 702 N N . ARG A 1 92 ? 3.867 -11.866 -9.789 1.00 94.44 92 ARG A N 1
ATOM 703 C CA . ARG A 1 92 ? 3.867 -12.658 -8.549 1.00 94.44 92 ARG A CA 1
ATOM 704 C C . ARG A 1 92 ? 2.759 -13.707 -8.554 1.00 94.44 92 ARG A C 1
ATOM 706 O O . ARG A 1 92 ? 1.728 -13.542 -9.192 1.00 94.44 92 ARG A O 1
ATOM 713 N N . SER A 1 93 ? 2.972 -14.789 -7.806 1.00 94.06 93 SER A N 1
ATOM 714 C CA . SER A 1 93 ? 1.969 -15.840 -7.624 1.00 94.06 93 SER A CA 1
ATOM 715 C C . SER A 1 93 ? 0.777 -15.345 -6.803 1.00 94.06 93 SER A C 1
ATOM 717 O O . SER A 1 93 ? 0.906 -14.438 -5.978 1.00 94.06 93 SER A O 1
ATOM 719 N N . ILE A 1 94 ? -0.377 -15.999 -6.964 1.00 93.19 94 ILE A N 1
ATOM 720 C CA . ILE A 1 94 ? -1.601 -15.649 -6.230 1.00 93.19 94 ILE A CA 1
ATOM 721 C C . ILE A 1 94 ? -1.429 -15.714 -4.702 1.00 93.19 94 ILE A C 1
ATOM 723 O O . ILE A 1 94 ? -2.021 -14.919 -3.974 1.00 93.19 94 ILE A O 1
ATOM 727 N N . GLY A 1 95 ? -0.547 -16.595 -4.215 1.00 94.62 95 GLY A N 1
ATOM 728 C CA . GLY A 1 95 ? -0.216 -16.710 -2.792 1.00 94.62 95 GLY A CA 1
ATOM 729 C C . GLY A 1 95 ? 0.314 -15.408 -2.188 1.00 94.62 95 GLY A C 1
ATOM 730 O O . GLY A 1 95 ? 0.054 -15.126 -1.024 1.00 94.62 95 GLY A O 1
ATOM 731 N N . TYR A 1 96 ? 0.963 -14.552 -2.987 1.00 94.88 96 TYR A N 1
ATOM 732 C CA . TYR A 1 96 ? 1.426 -13.245 -2.521 1.00 94.88 96 TYR A CA 1
ATOM 733 C C . TYR A 1 96 ? 0.285 -12.383 -1.963 1.00 94.88 96 TYR A C 1
ATOM 735 O O . TYR A 1 96 ? 0.474 -11.726 -0.936 1.00 94.88 96 TYR A O 1
ATOM 743 N N . TYR A 1 97 ? -0.872 -12.417 -2.630 1.00 94.31 97 TYR A N 1
ATOM 744 C CA . TYR A 1 97 ? -2.077 -11.670 -2.278 1.00 94.31 97 TYR A CA 1
ATOM 745 C C . TYR A 1 97 ? -2.879 -12.368 -1.181 1.00 94.31 97 TYR A C 1
ATOM 747 O O . TYR A 1 97 ? -3.322 -11.710 -0.247 1.00 94.31 97 TYR A O 1
ATOM 755 N N . LEU A 1 98 ? -3.019 -13.695 -1.262 1.00 92.88 98 LEU A N 1
ATOM 756 C CA . LEU A 1 98 ? -3.761 -14.480 -0.270 1.00 92.88 98 LEU A CA 1
ATOM 757 C C . LEU A 1 98 ? -3.110 -14.443 1.114 1.00 92.88 98 LEU A C 1
ATOM 759 O O . LEU A 1 98 ? -3.815 -14.431 2.106 1.00 92.88 98 LEU A O 1
ATOM 763 N N . GLU A 1 99 ? -1.782 -14.354 1.196 1.00 92.69 99 GLU A N 1
ATOM 764 C CA . GLU A 1 99 ? -1.080 -14.149 2.470 1.00 92.69 99 GLU A CA 1
ATOM 765 C C . GLU A 1 99 ? -1.357 -12.779 3.122 1.00 92.69 99 GLU A C 1
ATOM 767 O O . GLU A 1 99 ? -0.947 -12.558 4.261 1.00 92.69 99 GLU A O 1
ATOM 772 N N . ALA A 1 100 ? -1.947 -11.821 2.397 1.00 89.75 100 ALA A N 1
ATOM 773 C CA . ALA A 1 100 ? -2.301 -10.506 2.936 1.00 89.75 100 ALA A CA 1
ATOM 774 C C . ALA A 1 100 ? -3.741 -10.423 3.469 1.00 89.75 100 ALA A C 1
ATOM 776 O O . ALA A 1 100 ? -4.062 -9.433 4.131 1.00 89.75 100 ALA A O 1
ATOM 777 N N . LEU A 1 101 ? -4.584 -11.405 3.136 1.00 86.56 101 LEU A N 1
ATOM 778 C CA . LEU A 1 101 ? -5.985 -11.511 3.550 1.00 86.56 101 LEU A CA 1
ATOM 779 C C . LEU A 1 101 ? -6.106 -12.417 4.780 1.00 86.56 101 LEU A C 1
ATOM 781 O O . LEU A 1 101 ? -6.938 -12.079 5.649 1.00 86.56 101 LEU A O 1
#

pLDDT: mean 93.02, std 8.68, range [43.78, 98.06]

Foldseek 3Di:
DDPQDAAEAEEDPCVLVVQLVCQVVQHKYKYAQHQVPDPQGADDPQVVQLVVLQPVQFDPWDWDADPSNRMIIIRHGGGPGDDDDGDGDPPDDPVVNVVSD

Mean predicted aligned error: 3.86 Å

Radius of gyration: 13.43 Å; Cα contacts (8 Å, |Δi|>4): 156; chains: 1; bounding box: 35×28×37 Å

Secondary structure (DSSP, 8-state):
----PPEEEESSTTHHHHHHHHHHHT--EEEE-TTTTSSS-S--HHHHHHHHHHHHHEES-EEEE-TTSS-EEEE--EE-------PPPTTS-THHHHTT-